Protein AF-A0A559QT15-F1 (afdb_monomer)

Foldseek 3Di:
DDDDDDDDDDDDDPDDDDPPPPPVPPPPDDCPPPDPLVVVLVCLLQPPVNDHDLVSLVSLLVLLVVCVVDPDDPSLVVLLQRLLVVC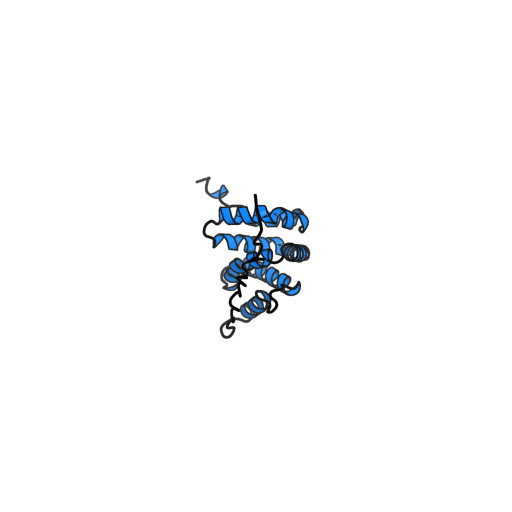VVPVLSNLLSCQVPLVSLLSSLLSPLSVLVPPPHSLVVLVVVCVVCLVSNPVSHDPVSSVSSVVSNDDPVVVVVPD

Secondary structure (DSSP, 8-state):
-------------------------------TT--HHHHHHHHHHS-TTS---HHHHHHHHHHHHHHHH-SS-HHHHHHHHHHHHHHHH-HHHHHHHHHT-GGGHHHHHHHHHHHHTTSSSHHHHHHHHHHHHHHHHHHHS-HHHHHHHHHTTS-GGGSTT--

Solvent-accessible surface area (backbone atoms only — not comparable to full-atom values): 9913 Å² total; per-residue (Å²): 133,89,79,85,90,85,89,79,90,80,85,86,77,82,80,80,87,71,87,79,73,78,72,66,76,81,74,78,75,82,59,90,86,49,54,74,67,54,47,54,47,51,61,44,76,58,39,94,81,75,62,81,47,73,67,30,51,52,52,53,40,51,46,26,42,51,36,70,76,40,92,86,44,75,61,40,60,47,44,18,66,48,44,48,62,55,34,71,75,41,51,68,64,47,34,53,54,44,51,76,44,61,90,37,35,52,30,37,31,38,31,44,39,49,31,28,76,76,44,99,50,37,69,62,53,46,49,53,50,45,73,73,41,45,68,58,44,55,73,43,32,56,73,70,50,33,52,48,26,53,61,42,64,57,72,69,69,79,70,73,79,76,122

pLDDT: mean 78.97, std 22.74, range [31.53, 98.12]

Structure (mmCIF, N/CA/C/O backbone):
data_AF-A0A559QT15-F1
#
_entry.id   AF-A0A559QT15-F1
#
loop_
_atom_site.group_PDB
_atom_site.id
_atom_site.type_symbol
_atom_site.label_atom_id
_atom_site.label_alt_id
_atom_site.label_comp_id
_atom_site.label_asym_id
_atom_site.label_entity_id
_atom_site.label_seq_id
_atom_site.pdbx_PDB_ins_code
_atom_site.Cartn_x
_atom_site.Cartn_y
_atom_site.Cartn_z
_atom_site.occupancy
_atom_site.B_iso_or_equiv
_atom_site.auth_seq_id
_atom_site.auth_comp_id
_atom_site.auth_asym_id
_atom_site.auth_atom_id
_atom_site.pdbx_PDB_model_num
ATOM 1 N N . MET A 1 1 ? -44.410 44.026 -48.481 1.00 34.16 1 MET A N 1
ATOM 2 C CA . MET A 1 1 ? -44.929 43.059 -49.472 1.00 34.16 1 MET A CA 1
ATOM 3 C C . MET A 1 1 ? -44.032 41.834 -49.483 1.00 34.16 1 MET A C 1
ATOM 5 O O . MET A 1 1 ? -42.869 42.020 -49.787 1.00 34.16 1 MET A O 1
ATOM 9 N N . LYS A 1 2 ? -44.623 40.661 -49.190 1.00 35.56 2 LYS A N 1
ATOM 10 C CA . LYS A 1 2 ? -44.298 39.302 -49.679 1.00 35.56 2 LYS A CA 1
ATOM 11 C C . LYS A 1 2 ? -42.870 38.748 -49.445 1.00 35.56 2 LYS A C 1
ATOM 13 O O . LYS A 1 2 ? -41.913 39.445 -49.711 1.00 35.56 2 LYS A O 1
ATOM 18 N N . THR A 1 3 ? -42.584 37.496 -49.077 1.00 39.41 3 THR A N 1
ATOM 19 C CA . THR A 1 3 ? -43.321 36.248 -48.793 1.00 39.41 3 THR A CA 1
ATOM 20 C C . THR A 1 3 ? -42.232 35.166 -48.573 1.00 39.41 3 THR A C 1
ATOM 22 O O . THR A 1 3 ? -41.307 35.128 -49.372 1.00 39.41 3 THR A O 1
ATOM 25 N N . LEU A 1 4 ? -42.391 34.310 -47.545 1.00 41.94 4 LEU A N 1
ATOM 26 C CA . LEU A 1 4 ? -41.870 32.930 -47.326 1.00 41.94 4 LEU A CA 1
ATOM 27 C C . LEU A 1 4 ? -40.353 32.612 -47.452 1.00 41.94 4 LEU A C 1
ATOM 29 O O . LEU A 1 4 ? -39.707 32.938 -48.432 1.00 41.94 4 LEU A O 1
ATOM 33 N N . CYS A 1 5 ? -39.717 32.011 -46.435 1.00 40.03 5 CYS A N 1
ATOM 34 C CA . CYS A 1 5 ? -39.785 30.608 -45.958 1.00 40.03 5 CYS A CA 1
ATOM 35 C C . CYS A 1 5 ? -38.819 29.671 -46.704 1.00 40.03 5 CYS A C 1
ATOM 37 O O . CYS A 1 5 ? -39.091 29.261 -47.827 1.00 40.03 5 CYS A O 1
ATOM 39 N N . LEU A 1 6 ? -37.741 29.267 -46.024 1.00 39.53 6 LEU A N 1
ATOM 40 C CA . LEU A 1 6 ? -37.126 27.953 -46.207 1.00 39.53 6 LEU A CA 1
ATOM 41 C C . LEU A 1 6 ? -36.483 27.511 -44.883 1.00 39.53 6 LEU A C 1
ATOM 43 O O . LEU A 1 6 ? -35.395 27.931 -44.506 1.00 39.53 6 LEU A O 1
ATOM 47 N N . ILE A 1 7 ? -37.237 26.688 -44.161 1.00 44.25 7 ILE A N 1
ATOM 48 C CA . ILE A 1 7 ? -36.763 25.765 -43.130 1.00 44.25 7 ILE A CA 1
ATOM 49 C C . ILE A 1 7 ? -36.225 24.543 -43.880 1.00 44.25 7 ILE A C 1
ATOM 51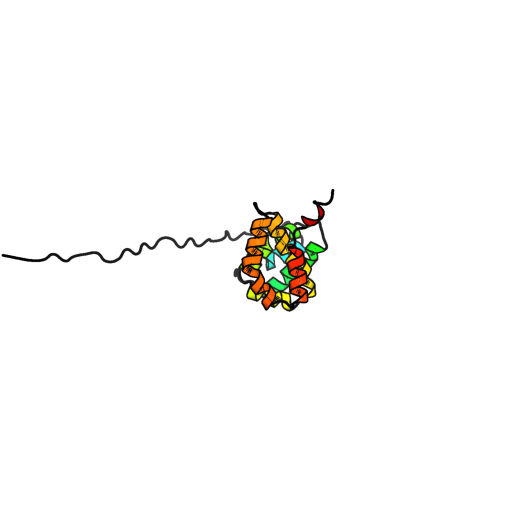 O O . ILE A 1 7 ? -37.000 23.986 -44.653 1.00 44.25 7 ILE A O 1
ATOM 55 N N . LEU A 1 8 ? -34.975 24.109 -43.649 1.00 36.50 8 LEU A N 1
ATOM 56 C CA . LEU A 1 8 ? -34.563 22.696 -43.757 1.00 36.50 8 LEU A CA 1
ATOM 57 C C . LEU A 1 8 ? -33.104 22.455 -43.282 1.00 36.50 8 LEU A C 1
ATOM 59 O O . LEU A 1 8 ? -32.190 23.067 -43.818 1.00 36.50 8 LEU A O 1
ATOM 63 N N . LEU A 1 9 ? -32.941 21.479 -42.364 1.00 35.81 9 LEU A N 1
ATOM 64 C CA . LEU A 1 9 ? -31.739 20.673 -42.013 1.00 35.81 9 LEU A CA 1
ATOM 65 C C . LEU A 1 9 ? -30.526 21.429 -41.425 1.00 35.81 9 LEU A C 1
ATOM 67 O O . LEU A 1 9 ? -29.967 22.301 -42.064 1.00 35.81 9 LEU A O 1
ATOM 71 N N . THR A 1 10 ? -30.032 21.174 -40.209 1.00 40.19 10 THR A N 1
ATOM 72 C CA . THR A 1 10 ? -29.534 19.910 -39.612 1.00 40.19 10 THR A CA 1
ATOM 73 C C . THR A 1 10 ? -29.410 20.128 -38.089 1.00 40.19 10 THR A C 1
ATOM 75 O O . THR A 1 10 ? -28.736 21.060 -37.668 1.00 40.19 10 THR A O 1
ATOM 78 N N . VAL A 1 11 ? -30.154 19.469 -37.197 1.00 38.38 11 VAL A N 1
ATOM 79 C CA . VAL A 1 11 ? -29.939 18.110 -36.654 1.00 38.38 11 VAL A CA 1
ATOM 80 C C . VAL A 1 11 ? -28.464 17.778 -36.373 1.00 38.38 11 VAL A C 1
ATOM 82 O O . VAL A 1 11 ? -27.709 17.478 -37.288 1.00 38.38 11 VAL A O 1
ATOM 85 N N . LEU A 1 12 ? -28.119 17.807 -35.080 1.00 36.03 12 LEU A N 1
ATOM 86 C CA . LEU A 1 12 ? -27.207 16.900 -34.364 1.00 36.03 12 LEU A CA 1
ATOM 87 C C . LEU A 1 12 ? -25.927 16.436 -35.095 1.00 36.03 12 LEU A C 1
ATOM 89 O O . LEU A 1 12 ? -25.933 15.470 -35.852 1.00 36.03 12 LEU A O 1
ATOM 93 N N . ARG A 1 13 ? -24.797 17.016 -34.691 1.00 39.88 13 ARG A N 1
ATOM 94 C CA . ARG A 1 13 ? -23.524 16.306 -34.468 1.00 39.88 13 ARG A CA 1
ATOM 95 C C . ARG A 1 13 ? -23.020 16.845 -33.119 1.00 39.88 13 ARG A C 1
ATOM 97 O O . ARG A 1 13 ? -22.652 18.005 -33.066 1.00 39.88 13 ARG A O 1
ATOM 104 N N . LEU A 1 14 ? -23.210 16.237 -31.942 1.00 38.44 14 LEU A N 1
ATOM 105 C CA . LEU A 1 14 ? -22.803 14.896 -31.511 1.00 38.44 14 LEU A CA 1
ATOM 106 C C . LEU A 1 14 ? -21.716 14.333 -32.412 1.00 38.44 14 LEU A C 1
ATOM 108 O O . LEU A 1 14 ? -21.992 13.537 -33.302 1.00 38.44 14 LEU A O 1
ATOM 112 N N . ASP A 1 15 ? -20.491 14.782 -32.172 1.00 31.53 15 ASP A N 1
ATOM 113 C CA . ASP A 1 15 ? -19.320 13.970 -32.449 1.00 31.53 15 ASP A CA 1
ATOM 114 C C . ASP A 1 15 ? -19.331 12.794 -31.451 1.00 31.53 15 ASP A C 1
ATOM 116 O O . ASP A 1 15 ? -19.149 13.005 -30.249 1.00 31.53 15 ASP A O 1
ATOM 120 N N . PRO A 1 16 ? -19.588 11.543 -31.878 1.00 47.06 16 PRO A N 1
ATOM 121 C CA . PRO A 1 16 ? -18.920 10.417 -31.249 1.00 47.06 16 PRO A CA 1
ATOM 122 C C . PRO A 1 16 ? -17.460 10.441 -31.724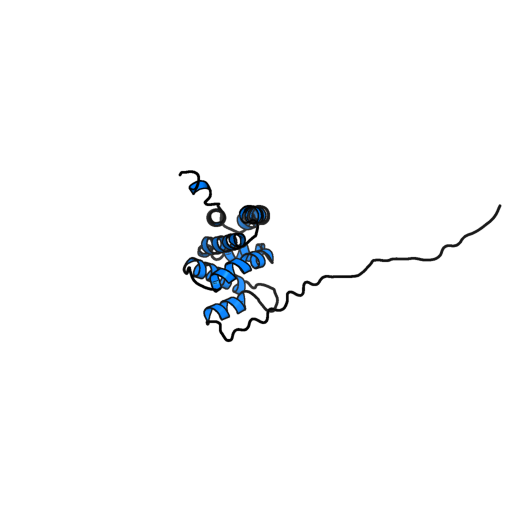 1.00 47.06 16 PRO A C 1
ATOM 124 O O . PRO A 1 16 ? -17.182 11.088 -32.726 1.00 47.06 16 PRO A O 1
ATOM 127 N N . VAL A 1 17 ? -16.579 9.668 -31.079 1.00 40.44 17 VAL A N 1
ATOM 128 C CA . VAL A 1 17 ? -15.131 9.487 -31.356 1.00 40.44 17 VAL A CA 1
ATOM 129 C C . VAL A 1 17 ? -14.313 10.212 -30.281 1.00 40.44 17 VAL A C 1
ATOM 131 O O . VAL A 1 17 ? -14.236 11.425 -30.260 1.00 40.44 17 VAL A O 1
ATOM 134 N N . PHE A 1 18 ? -13.676 9.571 -29.310 1.00 39.75 18 PHE A N 1
ATOM 135 C CA . PHE A 1 18 ? -13.302 8.178 -29.129 1.00 39.75 18 PHE A CA 1
ATOM 136 C C . PHE A 1 18 ? -13.272 7.951 -27.616 1.00 39.75 18 PHE A C 1
ATOM 138 O O . PHE A 1 18 ? -12.596 8.676 -26.884 1.00 39.75 18 PHE A O 1
ATOM 145 N N . ALA A 1 19 ? -13.966 6.917 -27.147 1.00 40.22 19 ALA A N 1
ATOM 146 C CA . ALA A 1 19 ? -13.564 6.269 -25.916 1.00 40.22 19 ALA A CA 1
ATOM 147 C C . ALA A 1 19 ? -12.137 5.763 -26.152 1.00 40.22 19 ALA A C 1
ATOM 149 O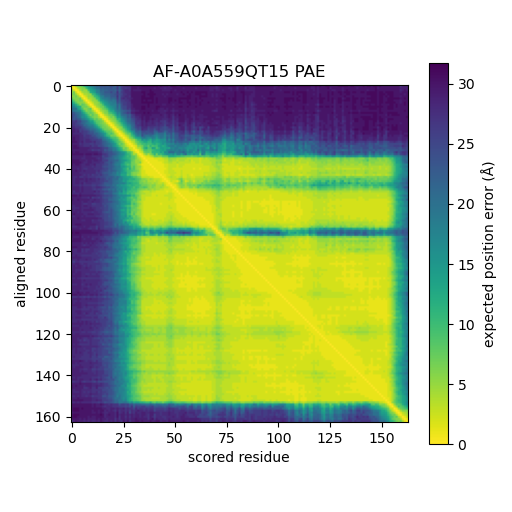 O . ALA A 1 19 ? -11.931 4.747 -26.814 1.00 40.22 19 ALA A O 1
ATOM 150 N N . ALA A 1 20 ? -11.143 6.487 -25.640 1.00 38.53 20 ALA A N 1
ATOM 151 C CA . ALA A 1 20 ? -9.849 5.898 -25.362 1.00 38.53 20 ALA A CA 1
ATOM 152 C C . ALA A 1 20 ? -10.074 4.912 -24.211 1.00 38.53 20 ALA A C 1
ATOM 154 O O . ALA A 1 20 ? -9.794 5.199 -23.048 1.00 38.53 20 ALA A O 1
ATOM 155 N N . SER A 1 21 ? -10.639 3.747 -24.540 1.00 38.62 21 SER A N 1
ATOM 156 C CA . SER A 1 21 ? -10.382 2.540 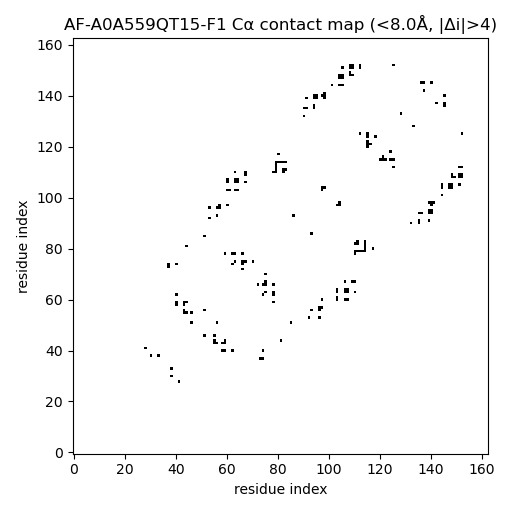-23.782 1.00 38.62 21 SER A CA 1
ATOM 157 C C . SER A 1 21 ? -8.872 2.415 -23.763 1.00 38.62 21 SER A C 1
ATOM 159 O O . SER A 1 21 ? -8.249 1.998 -24.737 1.00 38.62 21 SER A O 1
ATOM 161 N N . GLN A 1 22 ? -8.277 2.838 -22.653 1.00 42.09 22 GLN A N 1
ATOM 162 C CA . GLN A 1 22 ? -6.973 2.369 -22.249 1.00 42.09 22 GLN A CA 1
ATOM 163 C C . GLN A 1 22 ? -7.151 0.868 -22.023 1.00 42.09 22 GLN A C 1
ATOM 165 O O . GLN A 1 22 ? -7.362 0.403 -20.908 1.00 42.09 22 GLN A O 1
ATOM 170 N N . THR A 1 23 ? -7.134 0.092 -23.106 1.00 40.00 23 THR A N 1
ATOM 171 C CA . THR A 1 23 ? -6.685 -1.287 -23.051 1.00 40.00 23 THR A CA 1
ATOM 172 C C . THR A 1 23 ? -5.252 -1.197 -22.570 1.00 40.00 23 THR A C 1
ATOM 174 O O . THR A 1 23 ? -4.315 -1.068 -23.356 1.00 40.00 23 THR A O 1
ATOM 177 N N . GLN A 1 24 ? -5.111 -1.185 -21.243 1.00 41.03 24 GLN A N 1
ATOM 178 C CA . GLN A 1 24 ? -3.902 -1.595 -20.564 1.00 41.03 24 GLN A CA 1
ATOM 179 C C . GLN A 1 24 ? -3.431 -2.835 -21.318 1.00 41.03 24 GLN A C 1
ATOM 181 O O . GLN A 1 24 ? -4.221 -3.779 -21.451 1.00 41.03 24 GLN A O 1
ATOM 186 N N . PRO A 1 25 ? -2.220 -2.829 -21.899 1.00 36.84 25 PRO A N 1
ATOM 187 C CA . PRO A 1 25 ? -1.726 -4.017 -22.560 1.00 36.84 25 PRO A CA 1
ATOM 188 C C . PRO A 1 25 ? -1.830 -5.133 -21.531 1.00 36.84 25 PRO A C 1
ATOM 190 O O . PRO A 1 25 ? -1.288 -5.004 -20.431 1.00 36.84 25 PRO A O 1
ATOM 193 N N . SER A 1 26 ? -2.604 -6.176 -21.848 1.00 43.62 26 SER A N 1
ATOM 194 C CA . SER A 1 26 ? -2.693 -7.377 -21.029 1.00 43.62 26 SER A CA 1
ATOM 195 C C . SER A 1 26 ? -1.281 -7.927 -20.957 1.00 43.62 26 SER A C 1
ATOM 197 O O . SER A 1 26 ? -0.816 -8.602 -21.875 1.00 43.62 26 SER A O 1
ATOM 199 N N . ARG A 1 27 ? -0.550 -7.521 -19.918 1.00 47.38 27 ARG A N 1
ATOM 200 C CA . ARG A 1 27 ? 0.841 -7.878 -19.706 1.00 47.38 27 ARG A CA 1
ATOM 201 C C . ARG A 1 27 ? 0.828 -9.387 -19.545 1.00 47.38 27 ARG A C 1
ATOM 203 O O . ARG A 1 27 ? 0.454 -9.883 -18.489 1.00 47.38 27 ARG A O 1
ATOM 210 N N . ARG A 1 28 ? 1.145 -10.126 -20.611 1.00 47.81 28 ARG A N 1
ATOM 211 C CA . ARG A 1 28 ? 1.402 -11.560 -20.504 1.00 47.81 28 ARG A CA 1
ATOM 212 C C . ARG A 1 28 ? 2.653 -11.672 -19.655 1.00 47.81 28 ARG A C 1
ATOM 214 O O . ARG A 1 28 ? 3.750 -11.369 -20.111 1.00 47.81 28 ARG A O 1
ATOM 221 N N . ILE A 1 29 ? 2.451 -11.975 -18.383 1.00 54.31 29 ILE A N 1
ATOM 222 C CA . ILE A 1 29 ? 3.536 -12.171 -17.442 1.00 54.31 29 ILE A CA 1
ATOM 223 C C . ILE A 1 29 ? 4.124 -13.537 -17.780 1.00 54.31 29 ILE A C 1
ATOM 225 O O . ILE A 1 29 ? 3.464 -14.552 -17.563 1.00 54.31 29 ILE A O 1
ATOM 229 N N . ASP A 1 30 ? 5.317 -13.559 -18.369 1.00 52.09 30 ASP A N 1
ATOM 230 C CA . ASP A 1 30 ? 6.067 -14.800 -18.528 1.00 52.09 30 ASP A CA 1
ATOM 231 C C . ASP A 1 30 ? 6.539 -15.263 -17.142 1.00 52.09 30 ASP A C 1
ATOM 233 O O . ASP A 1 30 ? 7.167 -14.510 -16.392 1.00 52.09 30 ASP A O 1
ATOM 237 N N . LEU A 1 31 ? 6.129 -16.471 -16.756 1.00 59.31 31 LEU A N 1
ATOM 238 C CA . LEU A 1 31 ? 6.344 -17.036 -15.424 1.00 59.31 31 LEU A CA 1
ATOM 239 C C . LEU A 1 31 ? 7.453 -18.098 -15.414 1.00 59.31 31 LEU A C 1
ATOM 241 O O . LEU A 1 31 ? 7.700 -18.655 -14.342 1.00 59.31 31 LEU A O 1
ATOM 245 N N . SER A 1 32 ? 8.079 -18.409 -16.560 1.00 55.00 32 SER A N 1
ATOM 246 C CA . SER A 1 32 ? 9.040 -19.518 -16.690 1.00 55.00 32 SER A CA 1
ATOM 247 C C . SER A 1 32 ? 10.272 -19.361 -15.797 1.00 55.00 32 SER A C 1
ATOM 249 O O . SER A 1 32 ? 10.767 -20.356 -15.271 1.00 55.00 32 SER A O 1
ATOM 251 N N . ASP A 1 33 ? 10.688 -18.117 -15.551 1.00 58.38 33 ASP A N 1
ATOM 252 C CA . ASP A 1 33 ? 11.950 -17.793 -14.871 1.00 58.38 33 ASP A CA 1
ATOM 253 C C . ASP A 1 33 ? 11.744 -17.268 -13.439 1.00 58.38 33 ASP A C 1
ATOM 255 O O . ASP A 1 33 ? 12.696 -16.948 -12.726 1.00 58.38 33 ASP A O 1
ATOM 259 N N . ASN A 1 34 ? 10.489 -17.175 -12.988 1.00 65.06 34 ASN A N 1
ATOM 260 C CA . ASN A 1 34 ? 10.152 -16.570 -11.704 1.00 65.06 34 ASN A CA 1
ATOM 261 C C . ASN A 1 34 ? 10.113 -17.621 -10.590 1.00 65.06 34 ASN A C 1
ATOM 263 O O . ASN A 1 34 ? 9.474 -18.678 -10.698 1.00 65.06 34 ASN A O 1
ATOM 267 N N . ASN A 1 35 ? 10.739 -17.298 -9.456 1.00 80.06 35 ASN A N 1
ATOM 268 C CA . ASN A 1 35 ? 10.666 -18.154 -8.278 1.00 80.06 35 ASN A CA 1
ATOM 269 C C . ASN A 1 35 ? 9.205 -18.286 -7.786 1.00 80.06 35 ASN A C 1
ATOM 271 O O . ASN A 1 35 ? 8.303 -17.534 -8.167 1.00 80.06 35 ASN A O 1
ATOM 275 N N . ARG A 1 36 ? 8.931 -19.285 -6.941 1.00 83.94 36 ARG A N 1
ATOM 276 C CA . ARG A 1 36 ? 7.562 -19.578 -6.477 1.00 83.94 36 ARG A CA 1
ATOM 277 C C . ARG A 1 36 ? 6.880 -18.380 -5.794 1.00 83.94 36 ARG A C 1
ATOM 279 O O . ARG A 1 36 ? 5.673 -18.226 -5.958 1.00 83.94 36 ARG A O 1
ATOM 286 N N . LEU A 1 37 ? 7.625 -17.551 -5.059 1.00 82.94 37 LEU A N 1
ATOM 287 C CA . LEU A 1 37 ? 7.086 -16.369 -4.375 1.00 82.94 37 LEU A CA 1
ATOM 288 C C . LEU A 1 37 ? 6.698 -15.271 -5.366 1.00 82.94 37 LEU A C 1
ATOM 290 O O . LEU A 1 37 ? 5.622 -14.694 -5.250 1.00 82.94 37 LEU A O 1
ATOM 294 N N . GLU A 1 38 ? 7.534 -15.028 -6.368 1.00 84.19 38 GLU A N 1
ATOM 295 C CA . GLU A 1 38 ? 7.270 -14.049 -7.417 1.00 84.19 38 GLU A CA 1
ATOM 296 C C . GLU A 1 38 ? 6.054 -14.454 -8.259 1.00 84.19 38 GLU A C 1
ATOM 298 O O . GLU A 1 38 ? 5.174 -13.630 -8.499 1.00 84.19 38 GLU A O 1
ATOM 303 N N . ARG A 1 39 ? 5.919 -15.740 -8.614 1.00 86.06 39 ARG A N 1
ATOM 304 C CA . ARG A 1 39 ? 4.709 -16.239 -9.292 1.00 86.06 39 ARG A CA 1
ATOM 305 C C . ARG A 1 39 ? 3.448 -16.021 -8.460 1.00 86.06 39 ARG A C 1
ATOM 307 O O . ARG A 1 39 ? 2.441 -15.575 -9.002 1.00 86.06 39 ARG A O 1
ATOM 314 N N . LEU A 1 40 ? 3.512 -16.303 -7.157 1.00 87.81 40 LEU A N 1
ATOM 315 C CA . LEU A 1 40 ? 2.386 -16.073 -6.253 1.00 87.81 40 LEU A CA 1
ATOM 316 C C . LEU A 1 40 ? 2.027 -14.584 -6.184 1.00 87.81 40 LEU A C 1
ATOM 318 O O . LEU A 1 40 ? 0.855 -14.234 -6.271 1.00 87.81 40 LEU A O 1
ATOM 322 N N . TYR A 1 41 ? 3.020 -13.701 -6.082 1.00 89.50 41 TYR A N 1
ATOM 323 C CA . TYR A 1 41 ? 2.790 -12.261 -6.120 1.00 89.50 41 TYR A CA 1
ATOM 324 C C . TYR A 1 41 ? 2.070 -11.840 -7.411 1.00 89.50 41 TYR A C 1
ATOM 326 O O . TYR A 1 41 ? 1.011 -11.217 -7.349 1.00 89.50 41 TYR A O 1
ATOM 334 N N . LEU A 1 42 ? 2.589 -12.241 -8.576 1.00 87.56 42 LEU A N 1
ATOM 335 C CA . LEU A 1 42 ? 2.069 -11.831 -9.886 1.00 87.56 42 LEU A CA 1
ATOM 336 C C . LEU A 1 42 ? 0.625 -12.307 -10.117 1.00 87.56 42 LEU A C 1
ATOM 338 O O . LEU A 1 42 ? -0.181 -11.561 -10.670 1.00 87.56 42 LEU A O 1
ATOM 342 N N . GLN A 1 43 ? 0.268 -13.499 -9.625 1.00 88.44 43 GLN A N 1
ATOM 343 C CA . GLN A 1 43 ? -1.106 -14.020 -9.669 1.00 88.44 43 GLN A CA 1
ATOM 344 C C . GLN A 1 43 ? -2.110 -13.146 -8.908 1.00 88.44 43 GLN A C 1
ATOM 346 O O . GLN A 1 43 ? -3.287 -13.098 -9.269 1.00 88.44 43 GLN A O 1
ATOM 351 N N . HIS A 1 44 ? -1.666 -12.463 -7.849 1.00 89.81 44 HIS A N 1
ATOM 352 C CA . HIS A 1 44 ? -2.542 -11.654 -7.006 1.00 89.81 44 HIS A CA 1
ATOM 353 C C . HIS A 1 44 ? -2.456 -10.151 -7.282 1.00 89.81 44 HIS A C 1
ATOM 355 O O . HIS A 1 44 ? -3.435 -9.454 -7.014 1.00 89.81 44 HIS A O 1
ATOM 361 N N . ALA A 1 45 ? -1.339 -9.670 -7.831 1.00 86.31 45 ALA A N 1
ATOM 362 C CA . ALA A 1 45 ? -1.116 -8.270 -8.184 1.00 86.31 45 ALA A CA 1
ATOM 363 C C . ALA A 1 45 ? -1.841 -7.841 -9.468 1.00 86.31 45 ALA A C 1
ATOM 365 O O . ALA A 1 45 ? -2.132 -6.659 -9.622 1.00 86.31 45 ALA A O 1
ATOM 366 N N . ALA A 1 46 ? -2.175 -8.780 -10.357 1.00 84.12 46 ALA A N 1
ATOM 367 C CA . ALA A 1 46 ? -2.884 -8.510 -11.607 1.00 84.12 46 ALA A CA 1
ATOM 368 C C . ALA A 1 46 ? -4.004 -9.546 -11.836 1.00 84.12 46 ALA A C 1
ATOM 370 O O . ALA A 1 46 ? -3.840 -10.466 -12.639 1.00 84.12 46 ALA A O 1
ATOM 371 N N . PRO A 1 47 ? -5.137 -9.453 -11.113 1.00 79.50 47 PRO A N 1
ATOM 372 C CA . PRO A 1 47 ? -6.249 -10.377 -11.310 1.00 79.50 47 PRO A CA 1
ATOM 373 C C . PRO A 1 47 ? -6.813 -10.247 -12.733 1.00 79.50 47 PRO A C 1
ATOM 375 O O . PRO A 1 47 ? -6.986 -9.140 -13.236 1.00 79.50 47 PRO A O 1
ATOM 378 N N . ASN A 1 48 ? -7.178 -11.370 -13.362 1.00 78.06 48 ASN A N 1
ATOM 379 C CA . ASN A 1 48 ? -7.705 -11.397 -14.740 1.00 78.06 48 ASN A CA 1
ATOM 380 C C . ASN A 1 48 ? -8.959 -10.527 -14.945 1.00 78.06 48 ASN A C 1
ATOM 382 O O . ASN A 1 48 ? -9.243 -10.101 -16.059 1.00 78.06 48 ASN A O 1
ATOM 386 N N . THR A 1 49 ? -9.724 -10.286 -13.880 1.00 79.12 49 THR A N 1
ATOM 387 C CA . THR A 1 49 ? -10.934 -9.455 -13.892 1.00 79.12 49 THR A CA 1
ATOM 388 C C . THR A 1 49 ? -10.644 -7.961 -13.734 1.00 79.12 49 THR A C 1
ATOM 390 O O . THR A 1 49 ? -11.563 -7.158 -13.861 1.00 79.12 49 THR A O 1
ATOM 393 N N . GLY A 1 50 ? -9.413 -7.580 -13.373 1.00 80.69 50 GLY A N 1
ATOM 394 C CA . GLY A 1 50 ? -9.058 -6.223 -12.941 1.00 80.69 50 GLY A CA 1
ATOM 395 C C . GLY A 1 50 ? -9.617 -5.828 -11.565 1.00 80.69 50 GLY A C 1
ATOM 396 O O . GLY A 1 50 ? -9.282 -4.765 -11.054 1.00 80.69 50 GLY A O 1
ATOM 397 N N . ILE A 1 51 ? -10.441 -6.678 -10.939 1.00 86.88 51 ILE A N 1
ATOM 398 C CA . ILE A 1 51 ? -11.063 -6.420 -9.637 1.00 86.88 51 ILE A CA 1
ATOM 399 C C . ILE A 1 51 ? -10.269 -7.144 -8.550 1.00 86.88 51 ILE A C 1
ATOM 401 O O . ILE A 1 51 ? -10.161 -8.372 -8.553 1.00 86.88 51 ILE A O 1
ATOM 405 N N . TYR A 1 52 ? -9.766 -6.386 -7.578 1.00 91.94 52 TYR A N 1
ATOM 406 C CA . TYR A 1 52 ? -9.061 -6.938 -6.425 1.00 91.94 52 TYR A CA 1
ATOM 407 C C . TYR A 1 52 ? -10.050 -7.497 -5.404 1.00 91.94 52 TYR A C 1
ATOM 409 O O . TYR A 1 52 ? -10.769 -6.758 -4.731 1.00 91.94 52 TYR A O 1
ATOM 417 N N . SER A 1 53 ? -10.069 -8.823 -5.258 1.00 93.62 53 SER A N 1
ATOM 418 C CA . SER A 1 53 ? -10.810 -9.461 -4.172 1.00 93.62 53 SER A CA 1
ATOM 419 C C . SER A 1 53 ? -10.155 -9.182 -2.817 1.00 93.62 53 SER A C 1
ATOM 421 O O . SER A 1 53 ? -8.977 -8.826 -2.719 1.00 93.62 53 SER A O 1
ATOM 423 N N . GLY A 1 54 ? -10.895 -9.444 -1.739 1.00 94.31 54 GLY A N 1
ATOM 424 C CA . GLY A 1 54 ? -10.347 -9.403 -0.385 1.00 94.31 54 GLY A CA 1
ATOM 425 C C . GLY A 1 54 ? -9.092 -10.258 -0.199 1.00 94.31 54 GLY A C 1
ATOM 426 O O . GLY A 1 54 ? -8.150 -9.825 0.456 1.00 94.31 54 GLY A O 1
ATOM 427 N N . GLN A 1 55 ? -9.062 -11.438 -0.825 1.00 94.38 55 GLN A N 1
ATOM 428 C CA . GLN A 1 55 ? -7.912 -12.337 -0.785 1.00 94.38 55 GLN A CA 1
ATOM 429 C C . GLN A 1 55 ? -6.705 -11.746 -1.522 1.00 94.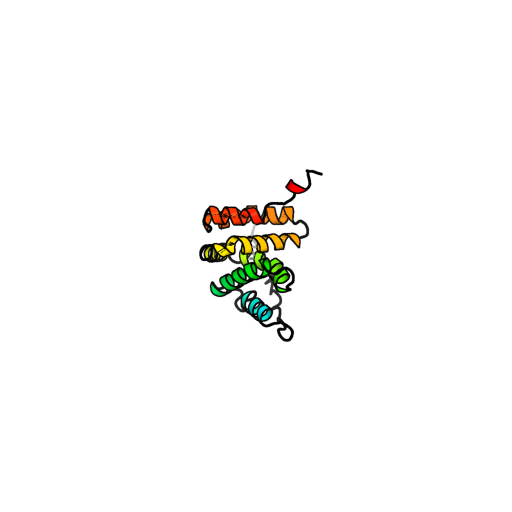38 55 GLN A C 1
ATOM 431 O O . GLN A 1 55 ? -5.594 -11.813 -1.000 1.00 94.38 55 GLN A O 1
ATOM 436 N N . ASN A 1 56 ? -6.915 -11.138 -2.699 1.00 95.06 56 ASN A N 1
ATOM 437 C CA . ASN A 1 56 ? -5.839 -10.463 -3.431 1.00 95.06 56 ASN A CA 1
ATOM 438 C C . ASN A 1 56 ? -5.201 -9.379 -2.558 1.00 95.06 56 ASN A C 1
ATOM 440 O O . ASN A 1 56 ? -3.986 -9.369 -2.380 1.00 95.06 56 ASN A O 1
ATOM 444 N N . LEU A 1 57 ? -6.031 -8.522 -1.958 1.00 96.62 57 LEU A N 1
ATOM 445 C CA . LEU A 1 57 ? -5.573 -7.435 -1.096 1.00 96.62 57 LEU A CA 1
ATOM 446 C C . LEU A 1 57 ? -4.809 -7.954 0.130 1.00 96.62 57 LEU A C 1
ATOM 448 O O . LEU A 1 57 ? -3.719 -7.465 0.408 1.00 96.62 57 LEU A O 1
ATOM 452 N N . THR A 1 58 ? -5.316 -8.979 0.825 1.00 96.56 58 THR A N 1
ATOM 453 C CA . THR A 1 58 ? -4.602 -9.586 1.963 1.00 96.56 58 THR A CA 1
ATOM 454 C C . THR A 1 58 ? -3.224 -10.101 1.563 1.00 96.56 58 THR A C 1
ATOM 456 O O . THR A 1 58 ? -2.249 -9.855 2.271 1.00 96.56 58 THR A O 1
ATOM 459 N N . ILE A 1 59 ? -3.125 -10.801 0.433 1.00 94.88 59 ILE A N 1
ATOM 460 C CA . ILE A 1 59 ? -1.855 -11.366 -0.029 1.00 94.88 59 ILE A CA 1
ATOM 461 C C . ILE A 1 59 ? -0.866 -10.253 -0.374 1.00 94.88 59 ILE A C 1
ATOM 463 O O . ILE A 1 59 ? 0.283 -10.313 0.056 1.00 94.88 59 ILE A O 1
ATOM 467 N N . LEU A 1 60 ? -1.314 -9.202 -1.062 1.00 95.00 60 LEU A N 1
ATOM 468 C CA . LEU A 1 60 ? -0.480 -8.037 -1.359 1.00 95.00 60 LEU A CA 1
ATOM 469 C C . LEU A 1 60 ? 0.024 -7.349 -0.083 1.00 95.00 60 LEU A C 1
ATOM 471 O O . LEU A 1 60 ? 1.203 -7.022 0.003 1.00 95.00 60 LEU A O 1
ATOM 475 N N . MET A 1 61 ? -0.820 -7.205 0.941 1.00 96.31 61 MET A N 1
ATOM 476 C CA . MET A 1 61 ? -0.418 -6.623 2.229 1.00 96.31 61 MET A CA 1
ATOM 477 C C . MET A 1 61 ? 0.601 -7.494 2.981 1.00 96.31 61 MET A C 1
ATOM 479 O O . MET A 1 61 ? 1.524 -6.972 3.608 1.00 96.31 61 MET A O 1
ATOM 483 N N . LEU A 1 62 ? 0.471 -8.823 2.913 1.00 94.44 62 LEU A N 1
ATOM 484 C CA . LEU A 1 62 ? 1.468 -9.748 3.465 1.00 94.44 62 LEU A CA 1
ATOM 485 C C . LEU A 1 62 ? 2.801 -9.633 2.723 1.00 94.44 62 LEU A C 1
ATOM 487 O O . LEU A 1 62 ? 3.861 -9.625 3.350 1.00 94.44 62 LEU A O 1
ATOM 491 N N . PHE A 1 63 ? 2.746 -9.480 1.401 1.00 93.62 63 PHE A N 1
ATOM 492 C CA . PHE A 1 63 ? 3.918 -9.203 0.585 1.00 93.62 63 PHE A CA 1
ATOM 493 C C . PHE A 1 63 ? 4.563 -7.856 0.939 1.00 93.62 63 PHE A C 1
ATOM 495 O O . PHE A 1 63 ? 5.788 -7.791 0.974 1.00 93.62 63 PHE A O 1
ATOM 502 N N . SER A 1 64 ? 3.794 -6.827 1.318 1.00 93.88 64 SER A N 1
ATOM 503 C CA . SER A 1 64 ? 4.362 -5.579 1.851 1.00 93.88 64 SER A CA 1
ATOM 504 C C . SER A 1 64 ? 5.184 -5.808 3.120 1.00 93.88 64 SER A C 1
ATOM 506 O O . SER A 1 64 ? 6.281 -5.267 3.236 1.00 93.88 64 SER A O 1
ATOM 508 N N . ARG A 1 65 ? 4.713 -6.653 4.052 1.00 92.94 65 ARG A N 1
ATOM 509 C CA . ARG A 1 65 ? 5.510 -7.048 5.232 1.00 92.94 65 ARG A CA 1
ATOM 510 C C . ARG A 1 65 ? 6.759 -7.824 4.833 1.00 92.94 65 ARG A C 1
ATOM 512 O O . ARG A 1 65 ? 7.831 -7.540 5.355 1.00 92.94 65 ARG A O 1
ATOM 519 N N . HIS A 1 66 ? 6.630 -8.781 3.919 1.00 89.19 66 HIS A N 1
ATOM 520 C CA . HIS A 1 66 ? 7.775 -9.549 3.436 1.00 89.19 66 HIS A CA 1
ATOM 521 C C . HIS A 1 66 ? 8.844 -8.639 2.809 1.00 89.19 66 HIS A C 1
ATOM 523 O O . HIS A 1 66 ? 10.019 -8.756 3.145 1.00 89.19 66 HIS A O 1
ATOM 529 N N . ALA A 1 67 ? 8.432 -7.683 1.973 1.00 87.25 67 ALA A N 1
ATOM 530 C CA . ALA A 1 67 ? 9.321 -6.710 1.343 1.00 87.25 67 ALA A CA 1
ATOM 531 C C . ALA A 1 67 ? 9.956 -5.736 2.346 1.00 87.25 67 ALA A C 1
ATOM 533 O O . ALA A 1 67 ? 11.093 -5.326 2.154 1.00 87.25 67 ALA A O 1
ATOM 534 N N . GLN A 1 68 ? 9.262 -5.388 3.433 1.00 85.75 68 GLN A N 1
ATOM 535 C CA . GLN A 1 68 ? 9.852 -4.583 4.506 1.00 85.75 68 GLN A CA 1
ATOM 536 C C . GLN A 1 68 ? 10.968 -5.339 5.250 1.00 85.75 68 GLN A C 1
ATOM 538 O O . GLN A 1 68 ? 11.927 -4.728 5.708 1.00 85.75 68 GLN A O 1
ATOM 543 N N . GLN A 1 69 ? 10.844 -6.662 5.382 1.00 84.00 69 GLN A N 1
ATOM 544 C CA . GLN A 1 69 ? 11.810 -7.505 6.094 1.00 84.00 69 GLN A CA 1
ATOM 545 C C . GLN A 1 69 ? 12.996 -7.945 5.226 1.00 84.00 69 GLN A C 1
ATOM 547 O O . GLN A 1 69 ? 14.000 -8.393 5.774 1.00 84.00 69 GLN A O 1
ATOM 552 N N . GLN A 1 70 ? 12.884 -7.859 3.896 1.00 77.56 70 GLN A N 1
ATOM 553 C CA . GLN A 1 70 ? 13.918 -8.309 2.964 1.00 77.56 70 GLN A CA 1
ATOM 554 C C . GLN A 1 70 ? 14.274 -7.218 1.953 1.00 77.56 70 GLN A C 1
ATOM 556 O O . GLN A 1 70 ? 13.483 -6.864 1.078 1.00 77.56 70 GLN A O 1
ATOM 561 N N . THR A 1 71 ? 15.500 -6.711 2.066 1.00 59.41 71 THR A N 1
ATOM 562 C CA . THR A 1 71 ? 15.994 -5.539 1.332 1.00 59.41 71 THR A CA 1
ATOM 563 C C . THR A 1 71 ? 16.206 -5.801 -0.162 1.00 59.41 71 THR A C 1
ATOM 565 O O . THR A 1 71 ? 16.038 -4.888 -0.963 1.00 59.41 71 THR A O 1
ATOM 568 N N . GLU A 1 72 ? 16.498 -7.042 -0.566 1.00 56.56 72 GLU A N 1
ATOM 569 C CA . GLU A 1 72 ? 16.917 -7.371 -1.938 1.00 56.56 72 GLU A CA 1
ATOM 570 C C . GLU A 1 72 ? 15.970 -8.356 -2.634 1.00 56.56 72 GLU A C 1
ATOM 572 O O . GLU A 1 72 ? 16.267 -9.537 -2.806 1.00 56.56 72 GLU A O 1
ATOM 577 N N . SER A 1 73 ? 14.799 -7.883 -3.068 1.00 66.31 73 SER A N 1
ATOM 578 C CA . SER A 1 73 ? 13.931 -8.696 -3.927 1.00 66.31 73 SER A CA 1
ATOM 579 C C . SER A 1 73 ? 13.278 -7.885 -5.043 1.00 66.31 73 SER A C 1
ATOM 581 O O . SER A 1 73 ? 12.823 -6.761 -4.834 1.00 66.31 73 SER A O 1
ATOM 583 N N . ARG A 1 74 ? 13.148 -8.496 -6.232 1.00 80.81 74 ARG A N 1
ATOM 584 C CA . ARG A 1 74 ? 12.313 -7.983 -7.343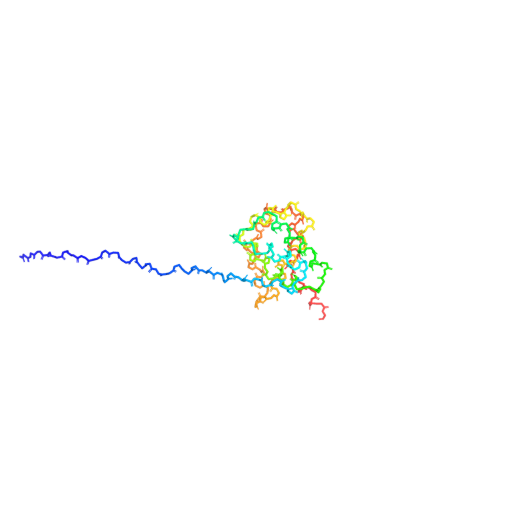 1.00 80.81 74 ARG A CA 1
ATOM 585 C C . ARG A 1 74 ? 10.888 -7.659 -6.881 1.00 80.81 74 ARG A C 1
ATOM 587 O O . ARG A 1 74 ? 10.284 -6.705 -7.358 1.00 80.81 74 ARG A O 1
ATOM 594 N N . ILE A 1 75 ? 10.389 -8.416 -5.903 1.00 83.50 75 ILE A N 1
ATOM 595 C CA . ILE A 1 75 ? 9.086 -8.213 -5.262 1.00 83.50 75 ILE A CA 1
ATOM 596 C C . ILE A 1 75 ? 8.997 -6.831 -4.602 1.00 83.50 75 ILE A C 1
ATOM 598 O O . ILE A 1 75 ? 7.947 -6.201 -4.688 1.00 83.50 75 ILE A O 1
ATOM 602 N N . ASN A 1 76 ? 10.079 -6.326 -4.001 1.00 84.25 76 ASN A N 1
ATOM 603 C CA . ASN A 1 76 ? 10.095 -4.993 -3.398 1.00 84.25 76 ASN A CA 1
ATOM 604 C C . ASN A 1 76 ? 9.857 -3.900 -4.455 1.00 84.25 76 ASN A C 1
ATOM 606 O O . ASN A 1 76 ? 8.968 -3.066 -4.295 1.00 84.25 76 ASN A O 1
ATOM 610 N N . ALA A 1 77 ? 10.561 -3.979 -5.589 1.00 83.44 77 ALA A N 1
ATOM 611 C CA . ALA A 1 77 ? 10.370 -3.056 -6.708 1.00 83.44 77 ALA A CA 1
ATOM 612 C C . ALA A 1 77 ? 8.968 -3.169 -7.336 1.00 83.44 77 ALA A C 1
ATOM 614 O O . ALA A 1 77 ? 8.370 -2.161 -7.709 1.00 83.44 77 ALA A O 1
ATOM 615 N N . TYR A 1 78 ? 8.421 -4.385 -7.443 1.00 87.19 78 TYR A N 1
ATOM 616 C CA . TYR A 1 78 ? 7.062 -4.578 -7.951 1.00 87.19 78 TYR A CA 1
ATOM 617 C C . TYR A 1 78 ? 6.011 -3.989 -7.021 1.00 87.19 78 TYR A C 1
ATOM 619 O O . TYR A 1 78 ? 5.183 -3.208 -7.471 1.00 87.19 78 TYR A O 1
ATOM 627 N N . LEU A 1 79 ? 6.081 -4.284 -5.722 1.00 89.31 79 LEU A N 1
ATOM 628 C CA . LEU A 1 79 ? 5.168 -3.714 -4.732 1.00 89.31 79 LEU A CA 1
ATOM 629 C C . LEU A 1 79 ? 5.237 -2.196 -4.699 1.00 89.31 79 LEU A C 1
ATOM 631 O O . LEU A 1 79 ? 4.184 -1.570 -4.694 1.00 89.31 79 LEU A O 1
ATOM 635 N N . ALA A 1 80 ? 6.441 -1.618 -4.688 1.00 87.00 80 ALA A N 1
ATOM 636 C CA . ALA A 1 80 ? 6.598 -0.170 -4.681 1.00 87.00 80 ALA A CA 1
ATOM 637 C C . ALA A 1 80 ? 5.857 0.453 -5.868 1.00 87.00 80 ALA A C 1
ATOM 639 O O . ALA A 1 80 ? 5.089 1.381 -5.667 1.00 87.00 80 ALA A O 1
ATOM 640 N N . ARG A 1 81 ? 5.994 -0.109 -7.076 1.00 88.38 81 ARG A N 1
ATOM 641 C CA . ARG A 1 81 ? 5.315 0.395 -8.277 1.00 88.38 81 ARG A CA 1
ATOM 642 C C . ARG A 1 81 ? 3.807 0.124 -8.293 1.00 88.38 81 ARG A C 1
ATOM 644 O O . ARG A 1 81 ? 3.041 0.961 -8.761 1.00 88.38 81 ARG A O 1
ATOM 651 N N . ASP A 1 82 ? 3.385 -1.052 -7.846 1.00 91.69 82 ASP A N 1
ATOM 652 C CA . ASP A 1 82 ? 2.032 -1.544 -8.104 1.00 91.69 82 ASP A CA 1
ATOM 653 C C . ASP A 1 82 ? 1.050 -1.154 -6.975 1.00 91.69 82 ASP A C 1
ATOM 655 O O . ASP A 1 82 ? -0.147 -1.018 -7.220 1.00 91.69 82 ASP A O 1
ATOM 659 N N . LEU A 1 83 ? 1.517 -0.916 -5.741 1.00 93.81 83 LEU A N 1
ATOM 660 C CA . LEU A 1 83 ? 0.632 -0.767 -4.576 1.00 93.81 83 LEU A CA 1
ATOM 661 C C . LEU A 1 83 ? -0.205 0.523 -4.581 1.00 93.81 83 LEU A C 1
ATOM 663 O O . LEU A 1 83 ? -1.363 0.475 -4.167 1.00 93.81 83 LEU A O 1
ATOM 667 N N . VAL A 1 84 ? 0.335 1.649 -5.067 1.00 95.69 84 VAL A N 1
ATOM 668 C CA . VAL A 1 84 ? -0.436 2.901 -5.204 1.00 95.69 84 VAL A CA 1
ATOM 669 C C . VAL A 1 84 ? -1.551 2.752 -6.249 1.00 95.69 84 VAL A C 1
ATOM 671 O O . VAL A 1 84 ? -2.704 2.941 -5.868 1.00 95.69 84 VAL A O 1
ATOM 674 N N . PRO A 1 85 ? -1.297 2.317 -7.502 1.00 93.44 85 PRO A N 1
ATOM 675 C CA . PRO A 1 85 ? -2.370 2.048 -8.467 1.00 93.44 85 PRO A CA 1
ATOM 676 C C . PRO A 1 85 ? -3.469 1.115 -7.936 1.00 93.44 85 PRO A C 1
ATOM 678 O O . PRO A 1 85 ? -4.658 1.342 -8.162 1.00 93.44 85 PRO A O 1
ATOM 681 N N . ILE A 1 86 ? -3.084 0.078 -7.184 1.00 95.00 86 ILE A N 1
ATOM 682 C CA . ILE A 1 86 ? -4.031 -0.859 -6.566 1.00 95.00 86 ILE A CA 1
ATOM 683 C C . ILE A 1 86 ? -4.881 -0.159 -5.508 1.00 95.00 86 ILE A C 1
ATOM 685 O O . ILE A 1 86 ? -6.104 -0.316 -5.506 1.00 95.00 86 ILE A O 1
ATOM 689 N N . PHE A 1 87 ? -4.257 0.630 -4.632 1.00 96.88 87 PHE A N 1
ATOM 690 C CA . PHE A 1 87 ? -4.966 1.450 -3.655 1.00 96.88 87 PHE A CA 1
ATOM 691 C C . PHE A 1 87 ? -5.958 2.397 -4.345 1.00 96.88 87 PHE A C 1
ATOM 693 O O . PHE A 1 87 ? -7.124 2.446 -3.960 1.00 96.88 87 PHE A O 1
ATOM 700 N N . GLU A 1 88 ? -5.529 3.099 -5.395 1.00 95.56 88 GLU A N 1
ATOM 701 C CA . GLU A 1 88 ? -6.356 4.078 -6.107 1.00 95.56 88 GLU A CA 1
ATOM 702 C C . GLU A 1 88 ? -7.540 3.450 -6.850 1.00 95.56 88 GLU A C 1
ATOM 704 O O . GLU A 1 88 ? -8.563 4.110 -7.028 1.00 95.56 88 GLU A O 1
ATOM 709 N N . SER A 1 89 ? -7.443 2.172 -7.237 1.00 94.94 89 SER A N 1
ATOM 710 C CA . SER A 1 89 ? -8.542 1.462 -7.903 1.00 94.94 89 SER A CA 1
ATOM 711 C C . SER A 1 89 ? -9.790 1.324 -7.022 1.00 94.94 89 SER A C 1
ATOM 713 O O . SER A 1 89 ? -10.913 1.378 -7.525 1.00 94.94 89 SER A O 1
ATOM 715 N N . ASN A 1 90 ? -9.611 1.153 -5.706 1.00 96.19 90 ASN A N 1
ATOM 716 C CA . ASN A 1 90 ? -10.698 1.121 -4.730 1.00 96.19 90 ASN A CA 1
ATOM 717 C C . ASN A 1 90 ? -10.173 1.421 -3.308 1.00 96.19 90 ASN A C 1
ATOM 719 O O . ASN A 1 90 ? -9.961 0.493 -2.513 1.00 96.19 90 ASN A O 1
ATOM 723 N N . PRO A 1 91 ? -9.998 2.709 -2.955 1.00 97.19 91 PRO A N 1
ATOM 724 C CA . PRO A 1 91 ? -9.398 3.109 -1.683 1.00 97.19 91 PRO A CA 1
ATOM 725 C C . PRO A 1 91 ? -10.170 2.585 -0.471 1.00 97.19 91 PRO A C 1
ATOM 727 O O . PRO A 1 91 ? -9.578 2.096 0.489 1.00 97.19 91 PRO A O 1
ATOM 730 N N . ALA A 1 92 ? -11.504 2.619 -0.527 1.00 96.75 92 ALA A N 1
ATOM 731 C CA . ALA A 1 92 ? -12.353 2.168 0.570 1.00 96.75 92 ALA A CA 1
ATOM 732 C C . ALA A 1 92 ? -12.182 0.666 0.846 1.00 96.75 92 ALA A C 1
ATOM 734 O O . ALA A 1 92 ? -11.990 0.270 1.996 1.00 96.75 92 ALA A O 1
ATOM 735 N N . ALA A 1 93 ? -12.195 -0.176 -0.195 1.00 96.38 93 ALA A N 1
ATOM 736 C CA . ALA A 1 93 ? -11.991 -1.616 -0.036 1.00 96.38 93 ALA A CA 1
ATOM 737 C C . ALA A 1 93 ? -10.572 -1.946 0.448 1.00 96.38 93 ALA A C 1
ATOM 739 O O . ALA A 1 93 ? -10.398 -2.835 1.288 1.00 96.38 93 ALA A O 1
ATOM 740 N N . PHE A 1 94 ? -9.568 -1.215 -0.046 1.00 97.88 94 PHE A N 1
ATOM 741 C CA . PHE A 1 94 ? -8.187 -1.364 0.397 1.00 97.88 94 PHE A CA 1
ATOM 742 C C . PHE A 1 94 ? -8.049 -1.053 1.891 1.00 97.88 94 PHE A C 1
ATOM 744 O O . PHE A 1 94 ? -7.550 -1.884 2.651 1.00 97.88 94 PHE A O 1
ATOM 751 N N . VAL A 1 95 ? -8.533 0.111 2.336 1.00 97.94 95 VAL A N 1
ATOM 752 C CA . VAL A 1 95 ? -8.426 0.527 3.741 1.00 97.94 95 VAL A CA 1
ATOM 753 C C . VAL A 1 95 ? -9.253 -0.378 4.649 1.00 97.94 95 VAL A C 1
ATOM 755 O O . VAL A 1 95 ? -8.748 -0.813 5.682 1.00 97.94 95 VAL A O 1
ATOM 758 N N . ALA A 1 96 ? -10.470 -0.754 4.247 1.00 97.75 96 ALA A N 1
ATOM 759 C CA . ALA A 1 96 ? -11.288 -1.699 5.005 1.00 97.75 96 ALA A CA 1
ATOM 760 C C . ALA A 1 96 ? -10.579 -3.049 5.190 1.00 97.75 96 ALA A C 1
ATOM 762 O O . ALA A 1 96 ? -10.675 -3.662 6.254 1.00 97.75 96 ALA A O 1
ATOM 763 N N . ARG A 1 97 ? -9.832 -3.513 4.177 1.00 97.94 97 ARG A N 1
ATOM 764 C CA . ARG A 1 97 ? -9.030 -4.732 4.301 1.00 97.94 97 ARG A CA 1
ATOM 765 C C . ARG A 1 97 ? -7.829 -4.539 5.225 1.00 97.94 97 ARG A C 1
ATOM 767 O O . ARG A 1 97 ? -7.562 -5.423 6.035 1.00 97.94 97 ARG A O 1
ATOM 774 N N . LEU A 1 98 ? -7.141 -3.402 5.141 1.00 98.12 98 LEU A N 1
ATOM 775 C CA . LEU A 1 98 ? -6.000 -3.095 6.007 1.00 98.12 98 LEU A CA 1
ATOM 776 C C . LEU A 1 98 ? -6.417 -3.017 7.482 1.00 98.12 98 LEU A C 1
ATOM 778 O O . LEU A 1 98 ? -5.737 -3.564 8.345 1.00 98.12 98 LEU A O 1
ATOM 782 N N . ALA A 1 99 ? -7.583 -2.430 7.757 1.00 97.69 99 ALA A N 1
ATOM 783 C CA . ALA A 1 99 ? -8.151 -2.311 9.097 1.00 97.69 99 ALA A CA 1
ATOM 784 C C . ALA A 1 99 ? -8.416 -3.669 9.774 1.00 97.69 99 ALA A C 1
ATOM 786 O O . ALA A 1 99 ? -8.393 -3.769 11.000 1.00 97.69 99 ALA A O 1
ATOM 787 N N . GLN A 1 100 ? -8.633 -4.732 8.989 1.00 97.69 100 GLN A N 1
ATOM 788 C CA . GLN A 1 100 ? -8.785 -6.096 9.510 1.00 97.69 100 GLN A CA 1
ATOM 789 C C . GLN A 1 100 ? -7.454 -6.712 9.961 1.00 97.69 100 GLN A C 1
ATOM 791 O O . GLN A 1 100 ? -7.461 -7.687 10.711 1.00 97.69 100 GLN A O 1
ATOM 796 N N . ILE A 1 101 ? -6.313 -6.166 9.521 1.00 97.00 101 ILE A N 1
ATOM 797 C CA . ILE A 1 101 ? -4.981 -6.691 9.835 1.00 97.00 101 ILE A CA 1
ATOM 798 C C . ILE A 1 101 ? -4.041 -5.546 10.270 1.00 97.00 101 ILE A C 1
ATOM 800 O O . ILE A 1 101 ? -3.037 -5.287 9.602 1.00 97.00 101 ILE A O 1
ATOM 804 N N . PRO A 1 102 ? -4.296 -4.888 11.422 1.00 95.56 102 PRO A N 1
ATOM 805 C CA . PRO A 1 102 ? -3.555 -3.692 11.852 1.00 95.56 102 PRO A CA 1
ATOM 806 C C . PRO A 1 102 ? -2.037 -3.872 11.929 1.00 95.56 102 PRO A C 1
ATOM 808 O O . PRO A 1 102 ? -1.268 -2.950 11.681 1.00 95.56 102 PRO A O 1
ATOM 811 N N . SER A 1 103 ? -1.583 -5.096 12.212 1.00 96.06 103 SER A N 1
ATOM 812 C CA . SER A 1 103 ? -0.155 -5.416 12.262 1.00 96.06 103 SER A CA 1
ATOM 813 C C . SER A 1 103 ? 0.576 -5.195 10.921 1.00 96.06 103 SER A C 1
ATOM 815 O O . SER A 1 103 ? 1.806 -5.147 10.902 1.00 96.06 103 SER A O 1
ATOM 817 N N . LEU A 1 104 ? -0.143 -5.080 9.797 1.00 96.88 104 LEU A N 1
ATOM 818 C CA . LEU A 1 104 ? 0.422 -4.810 8.469 1.00 96.88 104 LEU A CA 1
ATOM 819 C C . LEU A 1 104 ? 0.469 -3.319 8.114 1.00 96.88 104 LEU A C 1
ATOM 821 O O . LEU A 1 104 ? 1.120 -2.975 7.130 1.00 96.88 104 LEU A O 1
ATOM 825 N N . THR A 1 105 ? -0.160 -2.437 8.897 1.00 97.56 105 THR A N 1
ATOM 826 C CA . THR A 1 105 ? -0.303 -1.009 8.570 1.00 97.56 105 THR A CA 1
ATOM 827 C C . THR A 1 105 ? 1.027 -0.340 8.256 1.00 97.56 105 THR A C 1
ATOM 829 O O . THR A 1 105 ? 1.166 0.282 7.206 1.00 97.56 105 THR A O 1
ATOM 832 N N . GLN A 1 106 ? 2.030 -0.522 9.119 1.00 96.44 106 GLN A N 1
ATOM 833 C CA . GLN A 1 106 ? 3.345 0.079 8.911 1.00 96.44 106 GLN A CA 1
ATOM 834 C C . GLN A 1 106 ? 3.979 -0.393 7.598 1.00 96.44 106 GLN A C 1
ATOM 836 O O . GLN A 1 106 ? 4.396 0.430 6.792 1.00 96.44 106 GLN A O 1
ATOM 841 N N . ALA A 1 107 ? 4.010 -1.704 7.356 1.00 95.50 107 ALA A N 1
ATOM 842 C CA . ALA A 1 107 ? 4.605 -2.270 6.150 1.00 95.50 107 ALA A CA 1
ATOM 843 C C . ALA A 1 107 ? 3.895 -1.794 4.876 1.00 95.50 107 ALA A C 1
ATOM 845 O O . ALA A 1 107 ? 4.535 -1.442 3.888 1.00 95.50 107 ALA A O 1
ATOM 846 N N . VAL A 1 108 ? 2.562 -1.762 4.898 1.00 97.06 108 VAL A N 1
ATOM 847 C CA . VAL A 1 108 ? 1.747 -1.338 3.756 1.00 97.06 108 VAL A CA 1
ATOM 848 C C . VAL A 1 108 ? 1.959 0.141 3.454 1.00 97.06 108 VAL A C 1
ATOM 850 O O . VAL A 1 108 ? 2.248 0.479 2.309 1.00 97.06 108 VAL A O 1
ATOM 853 N N . CYS A 1 109 ? 1.894 1.015 4.460 1.00 96.69 109 CYS A N 1
ATOM 854 C CA . CYS A 1 109 ? 2.095 2.451 4.256 1.00 96.69 109 CYS A CA 1
ATOM 855 C C . CYS A 1 109 ? 3.542 2.788 3.879 1.00 96.69 109 CYS A C 1
ATOM 857 O O . CYS A 1 109 ? 3.770 3.649 3.038 1.00 96.69 109 CYS A O 1
ATOM 859 N N . ASN A 1 110 ? 4.517 2.041 4.397 1.00 94.50 110 ASN A N 1
ATOM 860 C CA . ASN A 1 110 ? 5.912 2.146 3.986 1.00 94.50 110 ASN A CA 1
ATOM 861 C C . ASN A 1 110 ? 6.113 1.787 2.502 1.00 94.50 110 ASN A C 1
ATOM 863 O O . ASN A 1 110 ? 6.863 2.464 1.805 1.00 94.50 110 ASN A O 1
ATOM 867 N N . ARG A 1 111 ? 5.420 0.760 1.990 1.00 93.44 111 ARG A N 1
ATOM 868 C CA . ARG A 1 111 ? 5.476 0.413 0.560 1.00 93.44 111 ARG A CA 1
ATOM 869 C C . ARG A 1 111 ? 4.670 1.367 -0.323 1.00 93.44 111 ARG A C 1
ATOM 871 O O . ARG A 1 111 ? 5.103 1.632 -1.438 1.00 93.44 111 ARG A O 1
ATOM 878 N N . LEU A 1 112 ? 3.560 1.926 0.168 1.00 95.56 112 LEU A N 1
ATOM 879 C CA . LEU A 1 112 ? 2.864 3.024 -0.515 1.00 95.56 112 LEU A CA 1
ATOM 880 C C . LEU A 1 112 ? 3.773 4.253 -0.637 1.00 95.56 112 LEU A C 1
ATOM 882 O O . LEU A 1 112 ? 3.803 4.877 -1.689 1.00 95.56 112 LEU A O 1
ATOM 886 N N . ASN A 1 113 ? 4.545 4.574 0.406 1.00 95.25 113 ASN A N 1
ATOM 887 C CA . ASN A 1 113 ? 5.496 5.681 0.362 1.00 95.25 113 ASN A CA 1
ATOM 888 C C . ASN A 1 113 ? 6.624 5.448 -0.658 1.00 95.25 113 ASN A C 1
ATOM 890 O O . ASN A 1 113 ? 6.958 6.348 -1.427 1.00 95.25 113 ASN A O 1
ATOM 894 N N . ALA A 1 114 ? 7.150 4.221 -0.717 1.00 92.38 114 ALA A N 1
ATOM 895 C CA . ALA A 1 114 ? 8.229 3.845 -1.632 1.00 92.38 114 ALA A CA 1
ATOM 896 C C . ALA A 1 114 ? 7.877 4.032 -3.121 1.00 92.38 114 ALA A C 1
ATOM 898 O O . ALA A 1 114 ? 8.774 4.210 -3.939 1.00 92.38 114 ALA A O 1
ATOM 899 N N . TYR A 1 115 ? 6.589 4.033 -3.489 1.00 92.62 115 TYR A N 1
ATOM 900 C CA . TYR A 1 115 ? 6.153 4.392 -4.845 1.00 92.62 115 TYR A CA 1
ATOM 901 C C . TYR A 1 115 ? 6.682 5.771 -5.260 1.00 92.62 115 TYR A C 1
ATOM 903 O O . TYR A 1 115 ? 7.227 5.938 -6.351 1.00 92.62 115 TYR A O 1
ATOM 911 N N . PHE A 1 116 ? 6.562 6.759 -4.370 1.00 93.19 116 PHE A N 1
ATOM 912 C CA . PHE A 1 116 ? 6.877 8.152 -4.679 1.00 93.19 116 PHE A CA 1
ATOM 913 C C . PHE A 1 116 ? 8.376 8.401 -4.823 1.00 93.19 116 PHE A C 1
ATOM 915 O O . PHE A 1 116 ? 8.763 9.305 -5.552 1.00 93.19 116 PHE A O 1
ATOM 922 N N . GLU A 1 117 ? 9.226 7.569 -4.218 1.00 89.44 117 GLU A N 1
ATOM 923 C CA . GLU A 1 117 ? 10.684 7.616 -4.416 1.00 89.44 117 GLU A CA 1
ATOM 924 C C . GLU A 1 117 ? 11.086 7.340 -5.874 1.00 89.44 117 GLU A C 1
ATOM 926 O O . GLU A 1 117 ? 12.174 7.715 -6.300 1.00 89.44 117 GLU A O 1
ATOM 931 N N . THR A 1 118 ? 10.199 6.713 -6.653 1.00 86.19 118 THR A N 1
ATOM 932 C CA . THR A 1 118 ? 10.411 6.431 -8.080 1.00 86.19 118 THR A CA 1
ATOM 933 C C . THR A 1 118 ? 9.811 7.488 -9.013 1.00 86.19 118 THR A C 1
ATOM 935 O O . THR A 1 118 ? 9.971 7.390 -10.231 1.00 86.19 118 THR A O 1
ATOM 938 N N . MET A 1 119 ? 9.117 8.491 -8.464 1.00 88.25 119 MET A N 1
ATOM 939 C CA . MET A 1 119 ? 8.427 9.527 -9.234 1.00 88.25 119 MET A CA 1
ATOM 940 C C . MET A 1 119 ? 9.342 10.728 -9.528 1.00 88.25 119 MET A C 1
ATOM 942 O O . MET A 1 119 ? 10.302 10.960 -8.793 1.00 88.25 119 MET A O 1
ATOM 946 N N . PRO A 1 120 ? 9.055 11.533 -10.572 1.00 91.12 120 PRO A N 1
ATOM 947 C CA . PRO A 1 120 ? 9.866 12.706 -10.907 1.00 91.12 120 PRO A CA 1
ATOM 948 C C . PRO A 1 120 ? 9.920 13.767 -9.800 1.00 91.12 120 PRO A C 1
ATOM 950 O O . PRO A 1 120 ? 10.949 14.422 -9.656 1.00 91.12 120 PRO A O 1
ATOM 953 N N . ASN A 1 121 ? 8.839 13.934 -9.021 1.00 93.56 121 ASN A N 1
ATOM 954 C CA . ASN A 1 121 ? 8.749 14.924 -7.945 1.00 93.56 121 ASN A CA 1
ATOM 955 C C . ASN A 1 121 ? 8.281 14.272 -6.624 1.00 93.56 121 ASN A C 1
ATOM 957 O O . ASN A 1 121 ? 7.168 14.548 -6.166 1.00 93.56 121 ASN A O 1
ATOM 961 N N . PRO A 1 122 ? 9.122 13.449 -5.960 1.00 92.06 122 PRO A N 1
ATOM 962 C CA . PRO A 1 122 ? 8.707 12.591 -4.844 1.00 92.06 122 PRO A CA 1
ATOM 963 C C . PRO A 1 122 ? 7.935 13.305 -3.726 1.00 92.06 122 PRO A C 1
ATOM 965 O O . PRO A 1 122 ? 6.930 12.786 -3.241 1.00 92.06 122 PRO A O 1
ATOM 968 N N . HIS A 1 123 ? 8.377 14.503 -3.328 1.00 92.81 123 HIS A N 1
ATOM 969 C CA . HIS A 1 123 ? 7.740 15.281 -2.260 1.00 92.81 123 HIS A CA 1
ATOM 970 C C . HIS A 1 123 ? 6.347 15.795 -2.651 1.00 92.81 123 HIS A C 1
ATOM 972 O O . HIS A 1 123 ? 5.391 15.641 -1.889 1.00 92.81 123 HIS A O 1
ATOM 978 N N . GLU A 1 124 ? 6.216 16.391 -3.840 1.00 94.44 124 GLU A N 1
ATOM 979 C CA . GLU A 1 124 ? 4.937 16.916 -4.338 1.00 94.44 124 GLU A CA 1
ATOM 980 C C . GLU A 1 124 ? 3.945 15.775 -4.594 1.00 94.44 124 GLU A C 1
ATOM 982 O O . GLU A 1 124 ? 2.801 15.840 -4.144 1.00 94.44 124 GLU A O 1
ATOM 987 N N . ASP A 1 125 ? 4.390 14.685 -5.227 1.00 94.44 125 ASP A N 1
ATOM 988 C CA . ASP A 1 125 ? 3.540 13.531 -5.535 1.00 94.44 125 ASP A CA 1
ATOM 989 C C . ASP A 1 125 ? 3.011 12.857 -4.260 1.00 94.44 125 ASP A C 1
ATOM 991 O O . ASP A 1 125 ? 1.814 12.564 -4.142 1.00 94.44 125 ASP A O 1
ATOM 995 N N . ARG A 1 126 ? 3.872 12.701 -3.247 1.00 94.88 126 ARG A N 1
ATOM 996 C CA . ARG A 1 126 ? 3.479 12.188 -1.930 1.00 94.88 126 ARG A CA 1
ATOM 997 C C . ARG A 1 126 ? 2.475 13.104 -1.235 1.00 94.88 126 ARG A C 1
ATOM 999 O O . ARG A 1 126 ? 1.473 12.635 -0.690 1.00 94.88 126 ARG A O 1
ATOM 1006 N N . LYS A 1 127 ? 2.716 14.417 -1.262 1.00 95.12 127 LYS A N 1
ATOM 1007 C CA . LYS A 1 127 ? 1.815 15.416 -0.675 1.00 95.12 127 LYS A CA 1
ATOM 1008 C C . LYS A 1 127 ? 0.448 15.400 -1.357 1.00 95.12 127 LYS A C 1
ATOM 1010 O O . LYS A 1 127 ? -0.570 15.425 -0.668 1.00 95.12 127 LYS A O 1
ATOM 1015 N N . MET A 1 128 ? 0.404 15.310 -2.686 1.00 96.44 128 MET A N 1
ATOM 1016 C CA . MET A 1 128 ? -0.846 15.186 -3.441 1.00 96.44 128 MET A CA 1
ATOM 1017 C C . MET A 1 128 ? -1.617 13.920 -3.060 1.00 96.44 128 MET A C 1
ATOM 1019 O O . MET A 1 128 ? -2.824 13.994 -2.817 1.00 96.44 128 MET A O 1
ATOM 1023 N N . PHE A 1 129 ? -0.930 12.780 -2.940 1.00 96.81 129 PHE A N 1
ATOM 1024 C CA . PHE A 1 129 ? -1.542 11.531 -2.490 1.00 96.81 129 PHE A CA 1
ATOM 1025 C C . PHE A 1 129 ? -2.165 11.670 -1.094 1.00 96.81 129 PHE A C 1
ATOM 1027 O O . PHE A 1 129 ? -3.337 11.336 -0.902 1.00 96.81 129 PHE A O 1
ATOM 1034 N N . LEU A 1 130 ? -1.421 12.216 -0.128 1.00 96.81 130 LEU A N 1
ATOM 1035 C CA . LEU A 1 130 ? -1.927 12.420 1.230 1.00 96.81 130 LEU A CA 1
ATOM 1036 C C . LEU A 1 130 ? -3.101 13.402 1.262 1.00 96.81 130 LEU A C 1
ATOM 1038 O O . LEU A 1 130 ? -4.109 13.113 1.901 1.00 96.81 130 LEU A O 1
ATOM 1042 N N . ASN A 1 131 ? -3.030 14.514 0.531 1.00 97.44 131 ASN A N 1
ATOM 1043 C CA . ASN A 1 131 ? -4.138 15.468 0.445 1.00 97.44 131 ASN A CA 1
ATOM 1044 C C . ASN A 1 131 ? -5.414 14.814 -0.098 1.00 97.44 131 ASN A C 1
ATOM 1046 O O . ASN A 1 131 ? -6.511 15.091 0.386 1.00 97.44 131 ASN A O 1
ATOM 1050 N N . LYS A 1 132 ? -5.272 13.924 -1.084 1.00 98.00 132 LYS A N 1
ATOM 1051 C CA . LYS A 1 132 ? -6.397 13.228 -1.710 1.00 98.00 132 LYS A CA 1
ATOM 1052 C C . LYS A 1 132 ? -7.001 12.152 -0.805 1.00 98.00 132 LYS A C 1
ATOM 1054 O O . LYS A 1 132 ? -8.222 12.011 -0.767 1.00 98.00 132 LYS A O 1
ATOM 1059 N N . TYR A 1 133 ? -6.178 11.395 -0.077 1.00 98.00 133 TYR A N 1
ATOM 1060 C CA . TYR A 1 133 ? -6.623 10.157 0.576 1.00 98.00 133 TYR A CA 1
ATOM 1061 C C . TYR A 1 133 ? -6.520 10.126 2.102 1.00 98.00 133 TYR A C 1
ATOM 1063 O O . TYR A 1 133 ? -7.005 9.168 2.708 1.00 98.00 133 TYR A O 1
ATOM 1071 N N . SER A 1 134 ? -5.978 11.163 2.748 1.00 95.88 134 SER A N 1
ATOM 1072 C CA . SER A 1 134 ? -5.845 11.226 4.213 1.00 95.88 134 SER A CA 1
ATOM 1073 C C . SER A 1 134 ? -7.177 10.977 4.928 1.00 95.88 134 SER A C 1
ATOM 1075 O O . SER A 1 134 ? -7.241 10.140 5.823 1.00 95.88 134 SER A O 1
ATOM 1077 N N . ASN A 1 135 ? -8.280 11.570 4.456 1.00 97.25 135 ASN A N 1
ATOM 1078 C CA . ASN A 1 135 ? -9.612 11.336 5.032 1.00 97.25 135 ASN A CA 1
ATOM 1079 C C . ASN A 1 135 ? -10.089 9.880 4.879 1.00 97.25 135 ASN A C 1
ATOM 1081 O O . ASN A 1 135 ? -10.762 9.346 5.761 1.00 97.25 135 ASN A O 1
ATOM 1085 N N . THR A 1 136 ? -9.733 9.214 3.776 1.00 97.94 136 THR A N 1
ATOM 1086 C CA . THR A 1 136 ? -10.080 7.796 3.563 1.00 97.94 136 THR A CA 1
ATOM 1087 C C . THR A 1 136 ? -9.300 6.906 4.528 1.00 97.94 136 THR A C 1
ATOM 1089 O O . THR A 1 136 ? -9.865 6.006 5.144 1.00 97.94 136 THR A O 1
ATOM 1092 N N . LEU A 1 137 ? -8.010 7.190 4.713 1.00 97.38 137 LEU A N 1
ATOM 1093 C CA . LEU A 1 137 ? -7.168 6.486 5.678 1.00 97.38 137 LEU A CA 1
ATOM 1094 C C . LEU A 1 137 ? -7.648 6.725 7.118 1.00 97.38 137 LEU A C 1
ATOM 1096 O O . LEU A 1 137 ? -7.796 5.769 7.873 1.00 97.38 137 LEU A O 1
ATOM 1100 N N . ALA A 1 138 ? -7.950 7.974 7.478 1.00 97.38 138 ALA A N 1
ATOM 1101 C CA . ALA A 1 138 ? -8.389 8.359 8.818 1.00 97.38 138 ALA A CA 1
ATOM 1102 C C . ALA A 1 138 ? -9.753 7.767 9.201 1.00 97.38 138 ALA A C 1
ATOM 1104 O O . ALA A 1 138 ? -9.971 7.428 10.359 1.00 97.38 138 ALA A O 1
ATOM 1105 N N . SER A 1 139 ? -10.673 7.642 8.240 1.00 96.50 139 SER A N 1
ATOM 1106 C CA . SER A 1 139 ? -12.009 7.083 8.489 1.00 96.50 139 SER A CA 1
ATOM 1107 C C . SER A 1 139 ? -12.026 5.557 8.569 1.00 96.50 139 SER A C 1
ATOM 1109 O O . SER A 1 139 ? -12.878 4.998 9.257 1.00 96.50 139 SER A O 1
ATOM 1111 N N . GLY A 1 140 ? -11.113 4.875 7.872 1.00 95.69 140 GLY A N 1
ATOM 1112 C CA . GLY A 1 140 ? -11.080 3.414 7.840 1.00 95.69 140 GLY A CA 1
ATOM 1113 C C . GLY A 1 140 ? -10.095 2.765 8.817 1.00 95.69 140 GLY A C 1
ATOM 1114 O O . GLY A 1 140 ? -10.281 1.601 9.166 1.00 95.69 140 GLY A O 1
ATOM 1115 N N . LEU A 1 141 ? -9.066 3.483 9.278 1.00 97.50 141 LEU A N 1
ATOM 1116 C CA . LEU A 1 141 ? -8.085 2.980 10.246 1.00 97.50 141 LEU A CA 1
ATOM 1117 C C . LEU A 1 141 ? -8.385 3.477 11.664 1.00 97.50 141 LEU A C 1
ATOM 1119 O O . LEU A 1 141 ? -8.959 4.544 11.868 1.00 97.50 141 LEU A O 1
ATOM 1123 N N . LYS A 1 142 ? -7.936 2.725 12.676 1.00 97.56 142 LYS A N 1
ATOM 1124 C CA . LYS A 1 142 ? -7.934 3.231 14.055 1.00 97.56 142 LYS A CA 1
ATOM 1125 C C . LYS A 1 142 ? -6.968 4.417 14.168 1.00 97.56 142 LYS A C 1
ATOM 1127 O O . LYS A 1 142 ? -5.953 4.415 13.473 1.00 97.56 142 LYS A O 1
ATOM 1132 N N . PRO A 1 143 ? -7.186 5.366 15.098 1.00 97.56 143 PRO A N 1
ATOM 1133 C CA . PRO A 1 143 ? -6.308 6.529 15.246 1.00 97.56 143 PRO A CA 1
ATOM 1134 C C . PRO A 1 143 ? -4.818 6.183 15.401 1.00 97.56 143 PRO A C 1
ATOM 1136 O O . PRO A 1 143 ? -3.971 6.832 14.793 1.00 97.56 143 PRO A O 1
ATOM 1139 N N . SER A 1 144 ? -4.491 5.126 16.153 1.00 97.19 144 SER A N 1
ATOM 1140 C CA . SER A 1 144 ? -3.110 4.647 16.312 1.00 97.19 144 SER A CA 1
ATOM 1141 C C . SER A 1 144 ? -2.510 4.120 15.007 1.00 97.19 144 SER A C 1
ATOM 1143 O O . SER A 1 144 ? -1.363 4.419 14.688 1.00 97.19 144 SER A O 1
ATOM 1145 N N . ASP A 1 145 ? -3.288 3.360 14.235 1.00 97.75 145 ASP A N 1
ATOM 1146 C CA . ASP A 1 145 ? -2.856 2.779 12.962 1.00 97.75 145 ASP A CA 1
ATOM 1147 C C . ASP A 1 145 ? -2.720 3.865 11.889 1.00 97.75 145 ASP A C 1
ATOM 1149 O O . ASP A 1 145 ? -1.763 3.874 11.119 1.00 97.75 145 ASP A O 1
ATOM 1153 N N . PHE A 1 146 ? -3.635 4.836 11.880 1.00 97.88 146 PHE A N 1
ATOM 1154 C CA . PHE A 1 146 ? -3.551 6.007 11.016 1.00 97.88 146 PHE A CA 1
ATOM 1155 C C . PHE A 1 146 ? -2.283 6.825 11.290 1.00 97.88 146 PHE A C 1
ATOM 1157 O O . PHE A 1 146 ? -1.554 7.149 10.354 1.00 97.88 146 PHE A O 1
ATOM 1164 N N . ALA A 1 147 ? -1.969 7.092 12.562 1.00 96.81 147 ALA A N 1
ATOM 1165 C CA . ALA A 1 147 ? -0.735 7.778 12.939 1.00 96.81 147 ALA A CA 1
ATOM 1166 C C . ALA A 1 147 ? 0.51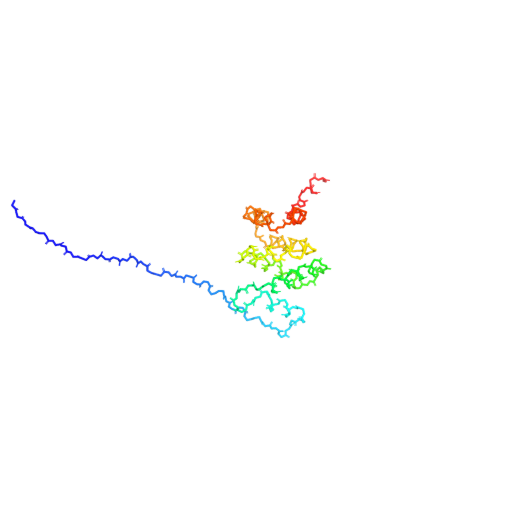5 6.991 12.504 1.00 96.81 147 ALA A C 1
ATOM 1168 O O . ALA A 1 147 ? 1.426 7.561 11.905 1.00 96.81 147 ALA A O 1
ATOM 1169 N N . LEU A 1 148 ? 0.535 5.668 12.726 1.00 96.12 148 LEU A N 1
ATOM 1170 C CA . LEU A 1 148 ? 1.615 4.797 12.246 1.00 96.12 148 LEU A CA 1
ATOM 1171 C C . LEU A 1 148 ? 1.779 4.865 10.726 1.00 96.12 148 LEU A C 1
ATOM 1173 O O . LEU A 1 148 ? 2.909 4.895 10.239 1.00 96.12 148 LEU A O 1
ATOM 1177 N N . CYS A 1 149 ? 0.665 4.896 9.993 1.00 97.06 149 CYS A N 1
ATOM 1178 C CA . CYS A 1 149 ? 0.654 5.010 8.544 1.00 97.06 149 CYS A CA 1
ATOM 1179 C C . CYS A 1 149 ? 1.241 6.347 8.080 1.00 97.06 149 CYS A C 1
ATOM 1181 O O . CYS A 1 149 ? 2.161 6.346 7.265 1.00 97.06 149 CYS A O 1
ATOM 1183 N N . LEU A 1 150 ? 0.768 7.473 8.628 1.00 96.06 150 LEU A N 1
ATOM 1184 C CA . LEU A 1 150 ? 1.259 8.808 8.272 1.00 96.06 150 LEU A CA 1
ATOM 1185 C C . LEU A 1 150 ? 2.752 8.981 8.555 1.00 96.06 150 LEU A C 1
ATOM 1187 O O . LEU A 1 150 ? 3.457 9.572 7.741 1.00 96.06 150 LEU A O 1
ATOM 1191 N N . ASN A 1 151 ? 3.252 8.405 9.649 1.00 95.44 151 ASN A N 1
ATOM 1192 C CA . ASN A 1 151 ? 4.677 8.443 9.973 1.00 95.44 151 ASN A CA 1
ATOM 1193 C C . ASN A 1 151 ? 5.551 7.781 8.897 1.00 95.44 151 ASN A C 1
ATOM 1195 O O . ASN A 1 151 ? 6.727 8.105 8.805 1.00 95.44 151 ASN A O 1
ATOM 1199 N N . GLN A 1 152 ? 5.001 6.884 8.068 1.00 94.94 152 GLN A N 1
ATOM 1200 C CA . GLN A 1 152 ? 5.750 6.298 6.950 1.00 94.94 152 GLN A CA 1
ATOM 1201 C C . GLN A 1 152 ? 5.921 7.249 5.764 1.00 94.94 152 GLN A C 1
ATOM 1203 O O . GLN A 1 152 ? 6.735 6.964 4.895 1.00 94.94 152 GLN A O 1
ATOM 1208 N N . PHE A 1 153 ? 5.149 8.336 5.707 1.00 93.38 153 PHE A N 1
ATOM 1209 C CA . PHE A 1 153 ? 5.218 9.349 4.653 1.00 93.38 153 PHE A CA 1
ATOM 1210 C C . PHE A 1 153 ? 5.938 10.624 5.100 1.00 93.38 153 PHE A C 1
ATOM 1212 O O . PHE A 1 153 ? 6.149 11.521 4.279 1.00 93.38 153 PHE A O 1
ATOM 1219 N N . ALA A 1 154 ? 6.285 10.727 6.386 1.00 86.06 154 ALA A N 1
ATOM 1220 C CA . ALA A 1 154 ? 7.040 11.851 6.906 1.00 86.06 154 ALA A CA 1
ATOM 1221 C C . ALA A 1 154 ? 8.402 11.923 6.205 1.00 86.06 154 ALA A C 1
ATOM 1223 O O . ALA A 1 154 ? 9.085 10.917 6.036 1.00 86.06 154 ALA A O 1
ATOM 1224 N N . ASP A 1 155 ? 8.771 13.119 5.763 1.00 66.38 155 ASP A N 1
ATOM 1225 C CA . ASP A 1 155 ? 10.088 13.363 5.197 1.00 66.38 155 ASP A CA 1
ATOM 1226 C C . ASP A 1 155 ? 11.156 13.341 6.301 1.00 66.38 155 ASP A C 1
ATOM 1228 O O . ASP A 1 155 ? 11.073 14.100 7.271 1.00 66.38 155 ASP A O 1
ATOM 1232 N N . ASP A 1 156 ? 12.212 12.544 6.113 1.00 55.09 156 ASP A N 1
ATOM 1233 C CA . ASP A 1 156 ? 13.415 12.552 6.963 1.00 55.09 156 ASP A CA 1
ATOM 1234 C C . ASP A 1 156 ? 14.233 13.858 6.835 1.00 55.09 156 ASP A C 1
ATOM 1236 O O . ASP A 1 156 ? 15.260 14.029 7.493 1.00 55.09 156 ASP A O 1
ATOM 1240 N N . SER A 1 157 ? 13.769 14.838 6.050 1.00 46.00 157 SER A N 1
ATOM 1241 C CA . SER A 1 157 ? 14.426 16.132 5.805 1.00 46.00 157 SER A CA 1
ATOM 1242 C C . SER A 1 157 ? 14.706 16.956 7.071 1.00 46.00 157 SER A C 1
ATOM 1244 O O . SER A 1 157 ? 15.482 17.907 7.030 1.00 46.00 157 SER A O 1
ATOM 1246 N N . SER A 1 158 ? 14.117 16.603 8.218 1.00 39.06 158 SER A N 1
ATOM 1247 C CA . SER A 1 158 ? 14.451 17.222 9.510 1.00 39.06 158 SER A CA 1
ATOM 1248 C C . SER A 1 158 ? 15.780 16.729 10.117 1.00 39.06 158 SER A C 1
ATOM 1250 O O . SER A 1 158 ? 16.297 17.361 11.041 1.00 39.06 158 SER A O 1
ATOM 1252 N N . ALA A 1 159 ? 16.378 15.660 9.576 1.00 39.84 159 ALA A N 1
ATOM 1253 C CA . ALA A 1 159 ? 17.671 15.122 10.004 1.00 39.84 159 ALA A CA 1
ATOM 1254 C C . ALA A 1 159 ? 18.880 15.734 9.266 1.00 39.84 159 ALA A C 1
ATOM 1256 O O . ALA A 1 159 ? 19.996 15.668 9.774 1.00 39.84 159 ALA A O 1
ATOM 1257 N N . GLN A 1 160 ? 18.683 16.377 8.109 1.00 37.19 160 GLN A N 1
ATOM 1258 C CA . GLN A 1 160 ? 19.771 16.951 7.293 1.00 37.19 160 GLN A CA 1
ATOM 1259 C C . GLN A 1 160 ? 20.018 18.448 7.510 1.00 37.19 160 GLN A C 1
ATOM 1261 O O . GLN A 1 160 ? 20.930 19.008 6.916 1.00 37.19 160 GLN A O 1
ATOM 1266 N N . SER A 1 161 ? 19.279 19.089 8.420 1.00 35.81 161 SER A N 1
ATOM 1267 C CA . SER A 1 161 ? 19.501 20.493 8.799 1.00 35.81 161 SER A CA 1
ATOM 1268 C C . SER A 1 161 ? 20.318 20.657 10.096 1.00 35.81 161 SER A C 1
ATOM 1270 O O . SER A 1 161 ? 20.259 21.713 10.724 1.00 35.81 161 SER A O 1
ATOM 1272 N N . ARG A 1 162 ? 21.044 19.613 10.534 1.00 39.69 162 ARG A N 1
ATOM 1273 C CA . ARG A 1 162 ? 21.886 19.610 11.752 1.00 39.69 162 ARG A CA 1
ATOM 1274 C C . ARG A 1 162 ? 23.332 19.142 11.519 1.00 39.69 162 ARG A C 1
ATOM 1276 O O . ARG A 1 162 ? 23.896 18.483 12.392 1.00 39.69 162 ARG A O 1
ATOM 1283 N N . HIS A 1 163 ? 23.932 19.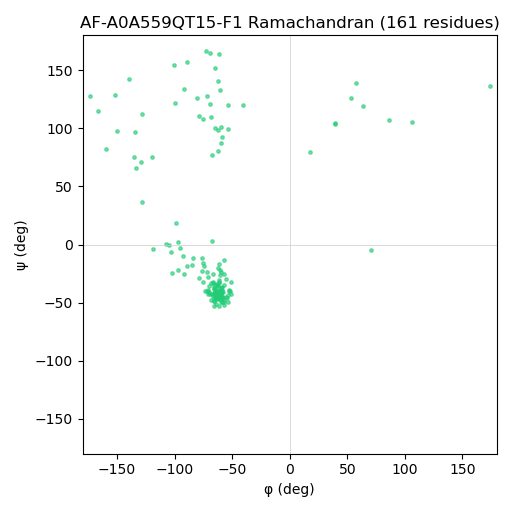488 10.385 1.00 36.69 163 HIS A N 1
ATOM 1284 C CA . HIS A 1 163 ? 25.381 19.394 10.194 1.00 36.69 163 HIS A CA 1
ATOM 1285 C C . HIS A 1 163 ? 25.925 20.669 9.565 1.00 36.69 163 HIS A C 1
ATOM 1287 O O . HIS A 1 163 ? 25.289 21.158 8.607 1.00 36.69 163 HIS A O 1
#

Sequence (163 aa):
MKTLCLILLTVLRLDPVFAASQTQPSRRIDLSDNNRLERLYLQHAAPNTGIYSGQNLTILMLFSRHAQQQTESRINAYLARDLVPIFESNPAAFVARLAQIPSLTQAVCNRLNAYFETMPNPHEDRKMFLNKYSNTLASGLKPSDFALCLNQFADDSSAQSRH

Mean predicted aligned error: 11.99 Å

Nearest PDB structures (foldseek):
  1rw2-assembly1_A  TM=3.012E-01  e=3.601E+00  Homo sapiens
  7ep2-assembly2_C  TM=2.993E-01  e=3.256E+00  Homo sapiens
  4kzg-assembly2_B  TM=3.641E-01  e=6.925E+00  Danio rerio

Radius of gyration: 23.36 Å; Cα contacts (8 Å, |Δi|>4): 115; chains: 1; bounding box: 70×63×66 Å